Protein AF-A0A679IMG7-F1 (afdb_monomer_lite)

Structure (mmCIF, N/CA/C/O backbone):
data_AF-A0A679IMG7-F1
#
_entry.id   AF-A0A679IMG7-F1
#
loop_
_atom_site.group_PDB
_atom_site.id
_atom_site.type_symbol
_atom_site.label_atom_id
_atom_site.label_alt_id
_atom_site.label_comp_id
_atom_site.label_asym_id
_atom_site.label_entity_id
_atom_site.label_seq_id
_atom_site.pdbx_PDB_ins_code
_atom_site.Cartn_x
_atom_site.Cartn_y
_atom_site.Cartn_z
_atom_site.occupancy
_atom_site.B_iso_or_equiv
_atom_site.auth_seq_id
_atom_site.auth_comp_id
_atom_site.auth_asym_id
_atom_site.auth_atom_id
_atom_site.pdbx_PDB_model_num
ATOM 1 N N . MET A 1 1 ? 18.161 1.186 -13.857 1.00 84.81 1 MET A N 1
ATOM 2 C CA . MET A 1 1 ? 17.490 -0.126 -13.790 1.00 84.81 1 MET A CA 1
ATOM 3 C C . MET A 1 1 ? 18.039 -1.005 -14.910 1.00 84.81 1 MET A C 1
ATOM 5 O O . MET A 1 1 ? 18.479 -0.451 -15.910 1.00 84.81 1 MET A O 1
ATOM 9 N N . ASN A 1 2 ? 18.096 -2.322 -14.728 1.00 92.31 2 ASN A N 1
ATOM 10 C CA . ASN A 1 2 ? 18.381 -3.307 -15.783 1.00 92.31 2 ASN A CA 1
ATOM 11 C C . ASN A 1 2 ? 17.182 -4.264 -15.939 1.00 92.31 2 ASN A C 1
ATOM 13 O O . ASN A 1 2 ? 16.254 -4.187 -15.140 1.00 92.31 2 ASN A O 1
ATOM 17 N N . GLU A 1 3 ? 17.198 -5.162 -16.927 1.00 92.31 3 GLU A N 1
ATOM 18 C CA . GLU A 1 3 ? 16.069 -6.072 -17.211 1.00 92.31 3 GLU A CA 1
ATOM 19 C C . GLU A 1 3 ? 15.656 -6.924 -15.997 1.00 92.31 3 GLU A C 1
ATOM 21 O O . GLU A 1 3 ? 14.483 -6.960 -15.643 1.00 92.31 3 GLU A O 1
ATOM 26 N N . LEU A 1 4 ? 16.617 -7.523 -15.283 1.00 94.88 4 LEU A N 1
ATOM 27 C CA . LEU A 1 4 ? 16.330 -8.328 -14.087 1.00 94.88 4 LEU A CA 1
ATOM 28 C C . LEU A 1 4 ? 15.672 -7.498 -12.969 1.00 94.88 4 LEU A C 1
ATOM 30 O O . LEU A 1 4 ? 14.749 -7.954 -12.292 1.00 94.88 4 LEU A O 1
ATOM 34 N N . GLN A 1 5 ? 16.157 -6.271 -12.757 1.00 95.12 5 GLN A N 1
ATOM 35 C CA . GLN A 1 5 ? 15.570 -5.335 -11.797 1.00 95.12 5 GLN A CA 1
ATOM 36 C C . GLN A 1 5 ? 14.176 -4.885 -12.238 1.00 95.12 5 GLN A C 1
ATOM 38 O O . GLN A 1 5 ? 13.306 -4.733 -11.390 1.00 95.12 5 GLN A O 1
ATOM 43 N N . TYR A 1 6 ? 13.956 -4.695 -13.539 1.00 94.75 6 TYR A N 1
ATOM 44 C CA . TYR A 1 6 ? 12.657 -4.325 -14.092 1.00 94.75 6 TYR A CA 1
ATOM 45 C C . TYR A 1 6 ? 11.612 -5.413 -13.837 1.00 94.75 6 TYR A C 1
ATOM 47 O O . TYR A 1 6 ? 10.568 -5.125 -13.257 1.00 94.75 6 TYR A O 1
ATOM 55 N N . GLU A 1 7 ? 11.921 -6.672 -14.160 1.00 95.62 7 GLU A N 1
ATOM 56 C CA . GLU A 1 7 ? 11.038 -7.810 -13.870 1.00 95.62 7 GLU A CA 1
ATOM 57 C C . GLU A 1 7 ? 10.743 -7.933 -12.367 1.00 95.62 7 GLU A C 1
ATOM 59 O O . GLU A 1 7 ? 9.586 -8.055 -11.962 1.00 95.62 7 GLU A O 1
ATOM 64 N N . SER A 1 8 ? 11.774 -7.802 -11.525 1.00 97.19 8 SER A N 1
ATOM 65 C CA . SER A 1 8 ? 11.617 -7.846 -10.062 1.00 97.19 8 SER A CA 1
ATOM 66 C C . SER A 1 8 ? 10.718 -6.716 -9.541 1.00 97.19 8 SER A C 1
ATOM 68 O O . SER A 1 8 ? 9.901 -6.926 -8.643 1.00 97.19 8 SER A O 1
ATOM 70 N N . ASN A 1 9 ? 10.841 -5.516 -10.112 1.00 97.44 9 ASN A N 1
ATOM 71 C CA . ASN A 1 9 ? 10.031 -4.359 -9.746 1.00 97.44 9 ASN A CA 1
ATOM 72 C C . ASN A 1 9 ? 8.574 -4.501 -10.213 1.00 97.44 9 ASN A C 1
ATOM 74 O O . ASN A 1 9 ? 7.674 -4.050 -9.508 1.00 97.44 9 ASN A O 1
ATOM 78 N N . ILE A 1 10 ? 8.315 -5.167 -11.344 1.00 97.75 10 ILE A N 1
ATOM 79 C CA . ILE A 1 10 ? 6.951 -5.512 -11.777 1.00 97.75 10 ILE A CA 1
ATOM 80 C C . ILE A 1 10 ? 6.294 -6.475 -10.781 1.00 97.75 10 ILE A C 1
ATOM 82 O O . ILE A 1 10 ? 5.150 -6.257 -10.374 1.00 97.75 10 ILE A O 1
ATOM 86 N 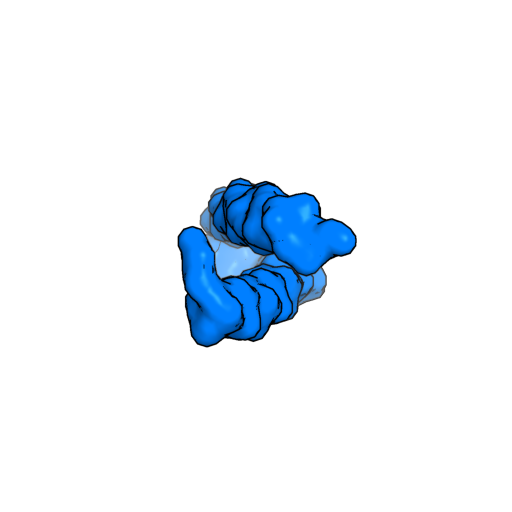N . GLU A 1 11 ? 7.012 -7.510 -10.335 1.00 98.19 11 GLU A N 1
ATOM 87 C CA . GLU A 1 11 ? 6.498 -8.423 -9.306 1.00 98.19 11 GLU A CA 1
ATOM 88 C C . GLU A 1 11 ? 6.237 -7.709 -7.975 1.00 98.19 11 GLU A C 1
ATOM 90 O O . GLU A 1 11 ? 5.223 -7.962 -7.317 1.00 98.19 11 GLU A O 1
ATOM 95 N N . LEU A 1 12 ? 7.144 -6.815 -7.568 1.00 98.25 12 LEU A N 1
ATOM 96 C CA . LEU A 1 12 ? 6.973 -6.005 -6.365 1.00 98.25 12 LEU A CA 1
ATOM 97 C C . LEU A 1 12 ? 5.733 -5.113 -6.472 1.00 98.25 12 LEU A C 1
ATOM 99 O O . LEU A 1 12 ? 4.931 -5.091 -5.543 1.00 98.25 12 LEU A O 1
ATOM 103 N N . LEU A 1 13 ? 5.532 -4.447 -7.612 1.00 98.50 13 LEU A N 1
ATOM 104 C CA . LEU A 1 13 ? 4.356 -3.614 -7.857 1.00 98.50 13 LEU A CA 1
ATOM 105 C C . LEU A 1 13 ? 3.052 -4.409 -7.703 1.00 98.50 13 LEU A C 1
ATOM 107 O O . LEU A 1 13 ? 2.098 -3.909 -7.107 1.00 98.50 13 LEU A O 1
ATOM 111 N N . GLY A 1 14 ? 3.015 -5.652 -8.194 1.00 98.38 14 GLY A N 1
ATOM 112 C CA . GLY A 1 14 ? 1.882 -6.557 -7.979 1.00 98.38 14 GLY A CA 1
ATOM 113 C C . GLY A 1 14 ? 1.610 -6.799 -6.492 1.00 98.38 14 GLY A C 1
ATOM 114 O O . GLY A 1 14 ? 0.504 -6.558 -6.019 1.00 98.38 14 GLY A O 1
ATOM 115 N N . LYS A 1 15 ? 2.646 -7.168 -5.728 1.00 98.56 15 LYS A N 1
ATOM 116 C CA . LYS A 1 15 ? 2.530 -7.423 -4.280 1.00 98.56 15 LYS A CA 1
ATOM 117 C C . LYS A 1 15 ? 2.065 -6.195 -3.494 1.00 98.56 15 LYS A C 1
ATOM 119 O O . LYS A 1 15 ? 1.270 -6.336 -2.568 1.00 98.56 15 LYS A O 1
ATOM 124 N N . LEU A 1 16 ? 2.560 -5.005 -3.841 1.00 98.56 16 LEU A N 1
ATOM 125 C CA . LEU A 1 16 ? 2.157 -3.760 -3.180 1.00 98.56 16 LEU A CA 1
ATOM 126 C C . LEU A 1 16 ? 0.685 -3.436 -3.458 1.00 98.56 16 LEU A C 1
ATOM 128 O O . LEU A 1 16 ? -0.034 -3.064 -2.536 1.00 98.56 16 LEU A O 1
ATOM 132 N N . ARG A 1 17 ? 0.212 -3.643 -4.693 1.00 98.50 17 ARG A N 1
ATOM 133 C CA . ARG A 1 17 ? -1.204 -3.458 -5.050 1.00 98.50 17 ARG A CA 1
ATOM 134 C C . ARG A 1 17 ? -2.121 -4.449 -4.342 1.00 98.50 17 ARG A C 1
ATOM 136 O O . ARG A 1 17 ? -3.156 -4.037 -3.831 1.00 98.50 17 ARG A O 1
ATOM 143 N N . ASP A 1 18 ? -1.721 -5.715 -4.253 1.00 98.62 18 ASP A N 1
ATOM 144 C CA . ASP A 1 18 ? -2.479 -6.727 -3.510 1.00 98.62 18 ASP A CA 1
ATOM 145 C C . ASP A 1 18 ? -2.577 -6.356 -2.020 1.00 98.62 18 ASP A C 1
ATOM 147 O O . ASP A 1 18 ? -3.637 -6.471 -1.400 1.00 98.62 18 ASP A O 1
ATOM 151 N N . LYS A 1 19 ? -1.474 -5.861 -1.441 1.00 98.38 19 LYS A N 1
ATOM 152 C CA . LYS A 1 19 ? -1.448 -5.381 -0.055 1.00 98.38 19 LYS A CA 1
ATOM 153 C C . LYS A 1 19 ? -2.357 -4.166 0.138 1.00 98.38 19 LYS A C 1
ATOM 155 O O . LYS A 1 19 ? -3.132 -4.146 1.093 1.00 98.38 19 LYS A O 1
ATOM 160 N N . LEU A 1 20 ? -2.277 -3.183 -0.757 1.00 98.62 20 LEU A N 1
ATOM 161 C CA . LEU A 1 20 ? -3.128 -1.996 -0.736 1.00 98.62 20 LEU A CA 1
ATOM 162 C C . LEU A 1 20 ? -4.611 -2.388 -0.792 1.00 98.62 20 LEU A C 1
ATOM 164 O O . LEU A 1 20 ? -5.386 -1.956 0.056 1.00 98.62 20 LEU A O 1
ATOM 168 N N . GLN A 1 21 ? -4.983 -3.285 -1.709 1.00 98.31 21 GLN A N 1
ATOM 169 C CA . GLN A 1 21 ? -6.352 -3.784 -1.812 1.00 98.31 21 GLN A CA 1
ATOM 170 C C . GLN A 1 21 ? -6.814 -4.447 -0.505 1.00 98.31 21 GLN A C 1
ATOM 172 O O . GLN A 1 21 ? -7.919 -4.187 -0.032 1.00 98.31 21 GLN A O 1
ATOM 177 N N . HIS A 1 22 ? -5.971 -5.274 0.120 1.00 98.25 22 HIS A N 1
ATOM 178 C CA . HIS A 1 22 ? -6.308 -5.889 1.404 1.00 98.25 22 HIS A CA 1
ATOM 179 C C . HIS A 1 22 ? -6.528 -4.850 2.515 1.00 98.25 22 HIS A C 1
ATOM 181 O O . HIS A 1 22 ? -7.479 -4.976 3.295 1.00 98.25 22 HIS A O 1
ATOM 187 N N . LEU A 1 23 ? -5.687 -3.814 2.580 1.00 98.38 23 LEU A N 1
ATOM 188 C CA . LEU A 1 23 ? -5.843 -2.734 3.553 1.00 98.38 23 LEU A CA 1
ATOM 189 C C . LEU A 1 23 ? -7.156 -1.974 3.349 1.00 98.38 23 LEU A C 1
ATOM 191 O O . LEU A 1 23 ? -7.871 -1.736 4.318 1.00 98.38 23 LEU A O 1
ATOM 195 N N . GLU A 1 24 ? -7.511 -1.649 2.109 1.00 97.56 24 GLU A N 1
ATOM 196 C CA . GLU A 1 24 ? -8.735 -0.906 1.795 1.00 97.56 24 GLU A CA 1
ATOM 197 C C . GLU A 1 24 ? -10.004 -1.739 2.014 1.00 97.56 24 GLU A C 1
ATOM 199 O O . GLU A 1 24 ? -10.971 -1.274 2.621 1.00 97.56 24 GLU A O 1
ATOM 204 N N . GLU A 1 25 ? -10.009 -2.989 1.550 1.00 97.75 25 GLU A N 1
ATOM 205 C CA . GLU A 1 25 ? -11.211 -3.825 1.551 1.00 97.75 25 GLU A CA 1
ATOM 206 C C . GLU A 1 25 ? -11.446 -4.538 2.888 1.00 97.75 25 GLU A C 1
ATOM 208 O O . GLU A 1 25 ? -12.593 -4.812 3.249 1.00 97.75 25 GLU A O 1
ATOM 213 N N . SER A 1 26 ? -10.380 -4.853 3.632 1.00 97.19 26 SER A N 1
ATOM 214 C CA . SER A 1 26 ? -10.466 -5.643 4.868 1.00 97.19 26 SER A CA 1
ATOM 215 C C . SER A 1 26 ? -10.108 -4.834 6.108 1.00 97.19 26 SER A C 1
ATOM 217 O O . SER A 1 26 ? -10.945 -4.699 7.008 1.00 97.19 26 S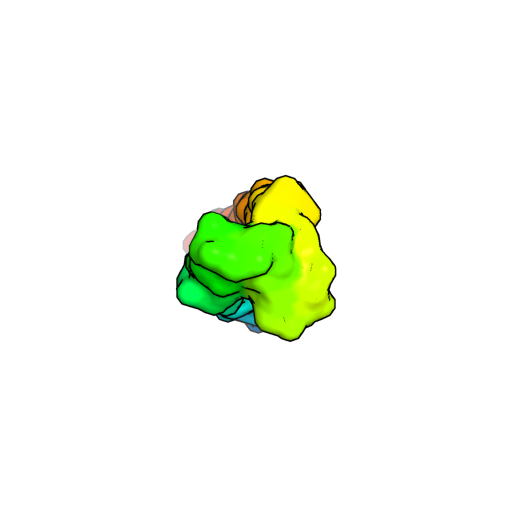ER A O 1
ATOM 219 N N . GLU A 1 27 ? -8.893 -4.287 6.178 1.00 98.31 27 GLU A N 1
ATOM 220 C CA . GLU A 1 27 ? -8.393 -3.654 7.406 1.00 98.31 27 GLU A CA 1
ATOM 221 C C . GLU A 1 27 ? -9.126 -2.351 7.712 1.00 98.31 27 GLU A C 1
ATOM 223 O O . GLU A 1 27 ? -9.629 -2.179 8.825 1.00 98.31 27 GLU A O 1
ATOM 228 N N . TYR A 1 28 ? -9.265 -1.479 6.712 1.00 98.06 28 TYR A N 1
ATOM 229 C CA . TYR A 1 28 ? -9.940 -0.192 6.827 1.00 98.06 28 TYR A CA 1
ATOM 230 C C . TYR A 1 28 ? -11.406 -0.389 7.186 1.00 98.06 28 TYR A C 1
ATOM 232 O O . TYR A 1 28 ? -11.888 0.188 8.158 1.00 98.06 28 TYR A O 1
ATOM 240 N N . MET A 1 29 ? -12.1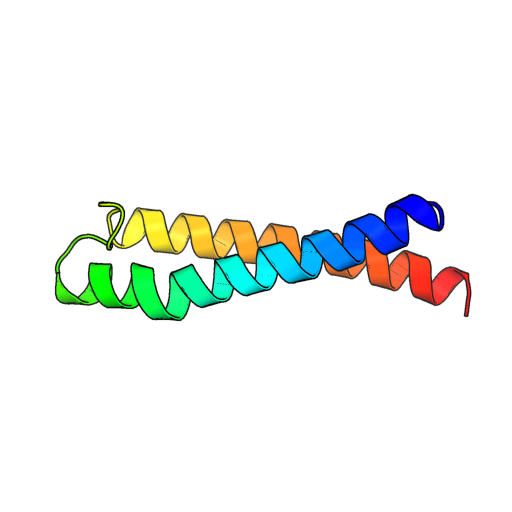09 -1.257 6.453 1.00 97.62 29 MET A N 1
ATOM 241 C CA . MET A 1 29 ? -13.520 -1.539 6.718 1.00 97.62 29 MET A CA 1
ATOM 242 C C . MET A 1 29 ? -13.719 -2.115 8.122 1.00 97.62 29 MET A C 1
ATOM 244 O O . MET A 1 29 ? -14.643 -1.719 8.836 1.00 97.62 29 MET A O 1
ATOM 248 N N . THR A 1 30 ? -12.829 -3.006 8.562 1.00 98.00 30 THR A N 1
ATOM 249 C CA . THR A 1 30 ? -12.893 -3.570 9.915 1.00 98.00 30 THR A CA 1
ATOM 250 C C . THR A 1 30 ? -12.644 -2.497 10.973 1.00 98.00 30 THR A C 1
ATOM 252 O O . THR A 1 30 ? -13.457 -2.366 11.891 1.00 98.00 30 THR A O 1
ATOM 255 N N . ALA A 1 31 ? -11.594 -1.687 10.820 1.00 98.06 31 ALA A N 1
ATOM 256 C CA . ALA A 1 31 ? -11.259 -0.608 11.745 1.00 98.06 31 ALA A CA 1
ATOM 257 C C . ALA A 1 31 ? -12.344 0.473 11.804 1.00 98.06 31 ALA A C 1
ATOM 259 O O . ALA A 1 31 ? -12.687 0.941 12.888 1.00 98.06 31 ALA A O 1
ATOM 260 N N . TYR A 1 32 ? -12.950 0.808 10.665 1.00 97.50 32 TYR A N 1
ATOM 261 C CA . TYR A 1 32 ? -14.031 1.783 10.572 1.00 97.50 32 TYR A CA 1
ATOM 262 C C . TYR A 1 32 ? -15.256 1.368 11.396 1.00 97.50 32 TYR A C 1
ATOM 264 O O . TYR A 1 32 ? -15.832 2.188 12.110 1.00 97.50 32 TYR A O 1
ATOM 272 N N . TYR A 1 33 ? -15.643 0.088 11.342 1.00 96.81 33 TYR A N 1
ATOM 273 C CA . TYR A 1 33 ? -16.820 -0.402 12.067 1.00 96.81 33 TYR A CA 1
ATOM 274 C C . TYR A 1 33 ? -16.534 -0.860 13.501 1.00 96.81 33 TYR A C 1
ATOM 276 O O . TYR A 1 33 ? -17.421 -0.768 14.351 1.00 96.81 33 TYR A O 1
ATOM 284 N N . LYS A 1 34 ? -15.339 -1.394 13.780 1.00 96.81 34 LYS A N 1
ATOM 285 C CA . LYS A 1 34 ? -15.003 -2.027 15.071 1.00 96.81 34 LYS A CA 1
ATOM 286 C C . LYS A 1 34 ? -14.033 -1.213 15.931 1.00 96.81 34 LYS A C 1
ATOM 288 O O . LYS A 1 34 ? -13.778 -1.601 17.067 1.00 96.81 34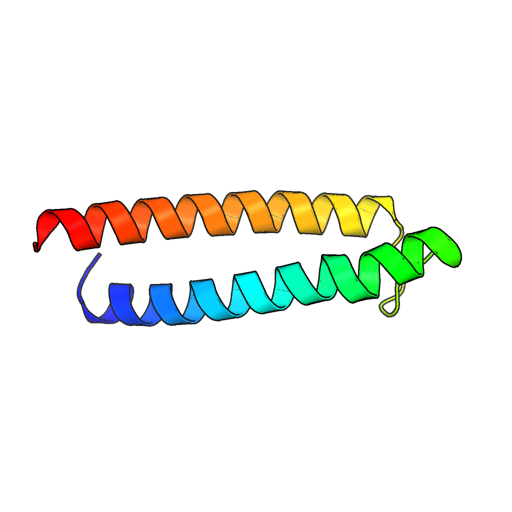 LYS A O 1
ATOM 293 N N . GLY A 1 35 ? -13.487 -0.116 15.409 1.00 95.06 35 GLY A N 1
ATOM 294 C CA . GLY A 1 35 ? -12.458 0.707 16.053 1.00 95.06 35 GLY A CA 1
ATOM 295 C C . GLY A 1 35 ? -11.026 0.199 15.848 1.00 95.06 35 GLY A C 1
ATOM 296 O O . GLY A 1 35 ? -10.093 0.987 15.973 1.00 95.06 35 GLY A O 1
ATOM 297 N N . TYR A 1 36 ? -10.861 -1.078 15.488 1.00 96.75 36 TYR A N 1
ATOM 298 C CA . TYR A 1 36 ? -9.576 -1.714 15.193 1.00 96.75 36 TYR A CA 1
ATOM 299 C C . TYR A 1 36 ? -9.693 -2.680 14.007 1.00 96.75 36 TYR A C 1
ATOM 301 O O . TYR A 1 36 ? -10.753 -3.277 13.801 1.00 96.75 36 TYR A O 1
ATOM 309 N N . SER A 1 37 ? -8.616 -2.820 13.236 1.00 97.50 37 SER A N 1
ATOM 310 C CA . SER A 1 37 ? -8.495 -3.712 12.082 1.00 97.50 37 SER A CA 1
ATOM 311 C C . SER A 1 37 ? -8.390 -5.187 12.499 1.00 97.50 37 SER A C 1
ATOM 313 O O . SER A 1 37 ? -8.393 -5.504 13.693 1.00 97.50 37 SER A O 1
ATOM 315 N N . ILE A 1 38 ? -8.288 -6.117 11.539 1.00 96.38 38 ILE A N 1
ATOM 316 C CA . ILE A 1 38 ? -8.118 -7.547 11.855 1.00 96.38 38 ILE A CA 1
ATOM 317 C C . ILE A 1 38 ? -6.781 -7.771 12.569 1.00 96.38 38 ILE A C 1
ATOM 319 O O . ILE A 1 38 ? -6.713 -8.563 13.509 1.00 96.38 38 ILE A O 1
ATOM 323 N N . ASN A 1 39 ? -5.747 -7.023 12.180 1.00 94.88 39 ASN A N 1
ATOM 324 C CA . ASN A 1 39 ? -4.424 -7.083 12.800 1.00 94.88 39 ASN A CA 1
ATOM 325 C C . ASN A 1 39 ? -4.283 -6.196 14.051 1.00 94.88 39 ASN A C 1
ATOM 327 O O . ASN A 1 39 ? -3.209 -6.141 14.646 1.00 94.88 39 ASN A O 1
ATOM 331 N N . GLY A 1 40 ? -5.363 -5.538 14.485 1.00 97.50 40 GLY A N 1
ATOM 332 C CA . GLY A 1 40 ? -5.385 -4.727 15.702 1.00 97.50 40 GLY A CA 1
ATOM 333 C C . GLY A 1 40 ? -4.885 -3.292 15.531 1.00 97.50 40 GLY A C 1
ATOM 334 O O . GLY A 1 40 ? -4.699 -2.614 16.538 1.00 97.50 40 GLY A O 1
ATOM 335 N N . ALA A 1 41 ? -4.702 -2.817 14.297 1.00 97.81 41 ALA A N 1
ATOM 336 C CA . ALA A 1 41 ? -4.367 -1.424 14.021 1.00 97.81 41 ALA A CA 1
ATOM 337 C C . ALA A 1 41 ? -5.596 -0.521 14.201 1.00 97.81 41 ALA A C 1
ATOM 339 O O . ALA A 1 41 ? -6.733 -0.928 13.955 1.00 97.81 41 ALA A O 1
ATOM 340 N N . THR A 1 42 ? -5.384 0.714 14.631 1.00 98.19 42 THR A N 1
ATOM 341 C CA . THR A 1 42 ? -6.417 1.754 14.651 1.00 98.19 42 THR A CA 1
ATOM 342 C C . THR A 1 42 ? -6.773 2.199 13.231 1.00 98.19 42 THR A C 1
ATOM 344 O O . THR A 1 42 ? -6.020 1.989 12.284 1.00 98.19 42 THR A O 1
ATOM 347 N N . LEU A 1 43 ? -7.923 2.864 13.071 1.00 97.88 43 LEU A N 1
ATOM 348 C CA . LEU A 1 43 ? -8.321 3.416 11.771 1.00 97.88 43 LEU A CA 1
ATOM 349 C C . LEU A 1 43 ? -7.290 4.406 11.204 1.00 97.88 43 LEU A C 1
ATOM 351 O O . LEU A 1 43 ? -7.138 4.477 9.990 1.00 97.88 43 LEU A O 1
ATOM 355 N N . GLU A 1 44 ? -6.617 5.173 12.065 1.00 98.25 44 GLU A N 1
ATOM 356 C CA . GLU A 1 44 ? -5.615 6.144 11.622 1.00 98.25 44 GLU A CA 1
ATOM 357 C C . GLU A 1 44 ? -4.343 5.450 11.136 1.00 98.25 44 GLU A C 1
ATOM 359 O O . GLU A 1 44 ? -3.898 5.725 10.031 1.00 98.25 44 GLU A O 1
ATOM 364 N N . GLU A 1 45 ? -3.842 4.462 11.880 1.00 98.44 45 GLU A N 1
ATOM 365 C CA . GLU A 1 45 ? -2.680 3.664 11.460 1.00 98.44 45 GLU A CA 1
ATOM 366 C C . GLU A 1 45 ? -2.930 2.953 10.120 1.00 98.44 45 GLU A C 1
ATOM 368 O O . GLU A 1 45 ? -2.054 2.926 9.261 1.00 98.44 45 GLU A O 1
ATOM 373 N N . VAL A 1 46 ? -4.146 2.434 9.893 1.00 98.38 46 VAL A N 1
ATOM 374 C CA . VAL A 1 46 ? -4.504 1.824 8.599 1.00 98.38 46 VAL A CA 1
ATOM 375 C C . VAL A 1 46 ? -4.496 2.855 7.466 1.00 98.38 46 VAL A C 1
ATOM 377 O O . VAL A 1 46 ? -4.066 2.538 6.360 1.00 98.38 46 VAL A O 1
ATOM 380 N N . LYS A 1 47 ? -4.963 4.087 7.707 1.00 98.38 47 LYS A N 1
ATOM 381 C CA . LYS A 1 47 ? -4.926 5.152 6.691 1.00 98.38 47 LYS A CA 1
ATOM 382 C C . LYS A 1 47 ? -3.503 5.593 6.381 1.00 98.38 47 LYS A C 1
ATOM 384 O O . LYS A 1 47 ? -3.178 5.738 5.209 1.00 98.38 47 LYS A O 1
ATOM 389 N N . GLU A 1 48 ? -2.677 5.776 7.407 1.00 98.56 48 GLU A N 1
ATOM 390 C CA . GLU A 1 48 ? -1.266 6.128 7.240 1.00 98.56 48 GLU A CA 1
ATOM 391 C C . GLU A 1 48 ? -0.534 5.059 6.415 1.00 98.56 48 GLU A C 1
ATOM 393 O O . GLU A 1 48 ? 0.219 5.391 5.502 1.00 98.56 48 GLU A O 1
ATOM 398 N N . GLU A 1 49 ? -0.800 3.773 6.670 1.00 98.25 49 GLU A N 1
ATOM 399 C CA . GLU A 1 49 ? -0.212 2.679 5.889 1.00 98.25 49 GLU A CA 1
ATOM 400 C C . GLU A 1 49 ? -0.702 2.670 4.431 1.00 98.25 49 GLU A C 1
ATOM 402 O O . GLU A 1 49 ? 0.087 2.433 3.515 1.00 98.25 49 GLU A O 1
ATOM 407 N N . ILE A 1 50 ? -1.988 2.956 4.197 1.00 98.50 50 ILE A N 1
ATOM 408 C CA . ILE A 1 50 ? -2.553 3.101 2.848 1.00 98.50 50 ILE A CA 1
ATOM 409 C C . ILE A 1 50 ? -1.875 4.253 2.094 1.00 98.50 50 ILE A C 1
ATOM 411 O O . ILE A 1 50 ? -1.469 4.070 0.947 1.00 98.50 50 ILE A O 1
ATOM 415 N N . GLU A 1 51 ? -1.730 5.423 2.721 1.00 98.56 51 GLU A N 1
ATOM 416 C CA . GLU A 1 51 ? -1.082 6.591 2.109 1.00 98.56 51 GLU A CA 1
ATOM 417 C C . GLU A 1 51 ? 0.377 6.297 1.741 1.00 98.56 51 GLU A C 1
ATOM 419 O O . GLU A 1 51 ? 0.782 6.548 0.605 1.00 98.56 51 GLU A O 1
ATOM 424 N N . GLN A 1 52 ? 1.134 5.672 2.646 1.00 98.25 52 GLN A N 1
ATOM 425 C CA . GLN A 1 52 ? 2.515 5.256 2.379 1.00 98.25 52 GLN A CA 1
ATOM 426 C C . GLN A 1 52 ? 2.599 4.279 1.200 1.00 98.25 52 GLN A C 1
ATOM 428 O O . GLN A 1 52 ? 3.429 4.447 0.308 1.00 98.25 52 GLN A O 1
ATOM 433 N N . LEU A 1 53 ? 1.708 3.285 1.144 1.00 98.31 53 LEU A N 1
ATOM 434 C CA . LEU A 1 53 ? 1.669 2.336 0.030 1.00 98.31 53 LEU A CA 1
ATOM 435 C C . LEU A 1 53 ? 1.328 3.003 -1.300 1.00 98.31 53 LEU A C 1
ATOM 437 O O . LEU A 1 53 ? 1.892 2.624 -2.326 1.00 98.31 53 LEU A O 1
ATOM 441 N N . TYR A 1 54 ? 0.432 3.989 -1.303 1.00 98.50 54 TYR A N 1
ATOM 442 C CA . TYR A 1 54 ? 0.144 4.768 -2.503 1.00 98.50 54 TYR A CA 1
ATOM 443 C C . TYR A 1 54 ? 1.379 5.520 -3.007 1.00 98.50 54 TYR A C 1
ATOM 445 O O . TYR A 1 54 ? 1.636 5.520 -4.213 1.00 98.50 54 TYR A O 1
ATOM 453 N N . GLU A 1 55 ? 2.148 6.142 -2.113 1.00 98.44 55 GLU A N 1
ATOM 454 C CA . GLU A 1 55 ? 3.401 6.818 -2.468 1.00 98.44 55 GLU A CA 1
ATOM 455 C C . GLU A 1 55 ? 4.425 5.829 -3.043 1.00 98.44 55 GLU A C 1
ATOM 457 O O . GLU A 1 55 ? 4.908 6.034 -4.159 1.00 98.44 55 GLU A O 1
ATOM 462 N N . GLU A 1 56 ? 4.667 4.705 -2.362 1.00 98.31 56 GLU A N 1
ATOM 463 C CA . GLU A 1 56 ? 5.592 3.658 -2.821 1.00 98.31 56 GLU A CA 1
ATOM 464 C C . GLU A 1 56 ? 5.203 3.094 -4.198 1.00 98.31 56 GLU A C 1
ATOM 466 O O . GLU A 1 56 ? 6.051 2.920 -5.079 1.00 98.31 56 GLU A O 1
ATOM 471 N N . ILE A 1 57 ? 3.910 2.824 -4.408 1.00 98.62 57 ILE A N 1
ATOM 472 C CA . ILE A 1 57 ? 3.379 2.336 -5.685 1.00 98.62 57 ILE A CA 1
ATOM 473 C C . ILE A 1 57 ? 3.613 3.369 -6.790 1.00 98.62 57 ILE A C 1
ATOM 475 O O . ILE A 1 57 ? 4.096 3.004 -7.864 1.00 98.62 57 ILE A O 1
ATOM 479 N N . ASN A 1 58 ? 3.316 4.647 -6.540 1.00 98.38 58 ASN A N 1
ATOM 480 C CA . ASN A 1 58 ? 3.493 5.712 -7.528 1.00 98.38 58 ASN A CA 1
ATOM 481 C C . ASN A 1 58 ? 4.967 5.913 -7.910 1.00 98.38 58 ASN A C 1
ATOM 483 O O . ASN A 1 58 ? 5.286 6.064 -9.095 1.00 98.38 58 ASN A O 1
ATOM 487 N N . GLU A 1 59 ? 5.876 5.885 -6.935 1.00 98.06 59 GLU A N 1
ATOM 488 C CA .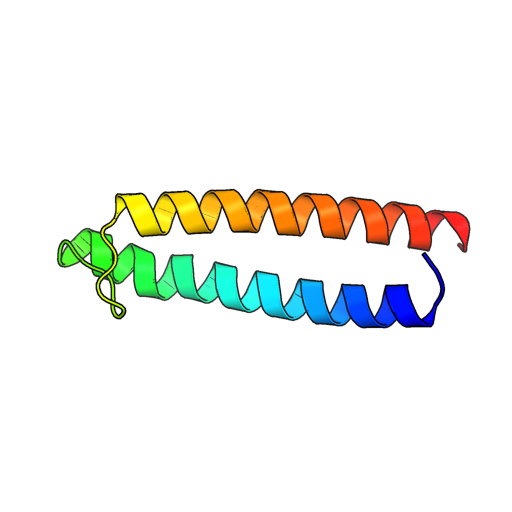 GLU A 1 59 ? 7.314 5.972 -7.194 1.00 98.06 59 GLU A CA 1
ATOM 489 C C . GLU A 1 59 ? 7.801 4.788 -8.033 1.00 98.06 59 GLU A C 1
ATOM 491 O O . GLU A 1 59 ? 8.508 4.975 -9.028 1.00 98.06 59 GLU A O 1
ATOM 496 N N . LEU A 1 60 ? 7.385 3.569 -7.678 1.00 98.06 60 LEU A N 1
ATOM 497 C CA . LEU A 1 60 ? 7.767 2.360 -8.400 1.00 98.06 60 LEU A CA 1
ATOM 498 C C . LEU A 1 60 ? 7.219 2.355 -9.832 1.00 98.06 60 LEU A C 1
ATOM 500 O O . LEU A 1 60 ? 7.944 2.002 -10.763 1.00 98.06 60 LEU A O 1
ATOM 504 N N . GLN A 1 61 ? 5.969 2.785 -10.024 1.00 97.94 61 GLN A N 1
ATOM 505 C CA . GLN A 1 61 ? 5.370 2.942 -11.350 1.00 97.94 61 GLN A CA 1
ATOM 506 C C . GLN A 1 61 ? 6.132 3.956 -12.196 1.00 97.94 61 GLN A C 1
ATOM 508 O O . GLN A 1 61 ? 6.456 3.650 -13.337 1.00 97.94 61 GLN A O 1
ATOM 513 N N . THR A 1 62 ? 6.496 5.108 -11.628 1.00 96.81 62 THR A N 1
ATOM 514 C CA . THR A 1 62 ? 7.285 6.126 -12.339 1.00 96.81 62 THR A CA 1
ATOM 515 C C . THR A 1 62 ? 8.623 5.550 -12.809 1.00 96.81 62 THR A C 1
ATOM 517 O O . THR A 1 62 ? 8.998 5.702 -13.968 1.00 96.81 62 THR A O 1
ATOM 520 N N . GLN A 1 63 ? 9.321 4.807 -11.943 1.00 95.81 63 GLN A N 1
ATOM 521 C CA . GLN A 1 63 ? 10.590 4.164 -12.300 1.00 95.81 63 GLN A CA 1
ATOM 522 C C . GLN A 1 63 ? 10.435 3.103 -13.401 1.00 95.81 63 GLN A C 1
ATOM 524 O O . GLN A 1 63 ? 11.319 2.959 -14.251 1.00 95.81 63 GLN A O 1
ATOM 529 N N . LEU A 1 64 ? 9.345 2.332 -13.364 1.00 96.06 64 LEU A N 1
ATOM 530 C CA . LEU A 1 64 ? 9.030 1.317 -14.368 1.00 96.06 64 LEU A CA 1
ATOM 531 C C . LEU A 1 64 ? 8.661 1.954 -15.711 1.00 96.06 64 LEU A C 1
ATOM 533 O O . LEU A 1 64 ? 9.152 1.499 -16.743 1.00 96.06 64 LEU A O 1
ATOM 537 N N . ASP A 1 65 ? 7.852 3.011 -15.705 1.00 95.00 65 ASP A N 1
ATOM 538 C CA . ASP A 1 65 ? 7.443 3.736 -16.908 1.00 95.00 65 ASP A CA 1
ATOM 539 C C . ASP A 1 65 ? 8.647 4.422 -17.564 1.00 95.00 65 ASP A C 1
ATOM 541 O O . ASP A 1 65 ? 8.867 4.273 -18.767 1.00 95.00 65 ASP A O 1
ATOM 545 N N . ASP A 1 66 ? 9.491 5.096 -16.776 1.00 93.75 66 ASP A N 1
ATOM 546 C CA . ASP A 1 66 ? 10.731 5.707 -17.259 1.00 93.75 66 ASP A CA 1
ATOM 547 C C . ASP A 1 66 ? 11.650 4.668 -17.906 1.00 93.75 66 ASP A C 1
ATOM 549 O O . ASP A 1 66 ? 12.232 4.912 -18.965 1.00 93.75 66 ASP A O 1
ATOM 553 N N . PHE A 1 67 ? 11.789 3.484 -17.303 1.00 92.81 67 PHE A N 1
ATOM 554 C CA . PHE A 1 67 ? 12.574 2.417 -17.910 1.00 92.81 67 PHE A CA 1
ATOM 555 C C . PHE A 1 67 ? 11.900 1.880 -19.179 1.00 92.81 67 PHE A C 1
ATOM 557 O O . PHE A 1 67 ? 12.538 1.865 -20.222 1.00 92.81 67 PHE A O 1
ATOM 564 N N . GLY A 1 68 ? 10.618 1.510 -19.146 1.00 87.06 68 GLY A N 1
ATOM 565 C CA . GLY A 1 68 ? 9.908 0.947 -20.303 1.00 87.06 68 GLY A CA 1
ATOM 566 C C . GLY A 1 68 ? 9.885 1.873 -21.527 1.00 87.06 68 GLY A C 1
ATOM 567 O O . GLY A 1 68 ? 10.026 1.409 -22.660 1.00 87.06 68 GLY A O 1
ATOM 568 N N . ASN A 1 69 ? 9.795 3.187 -21.303 1.00 86.94 69 ASN A N 1
ATOM 569 C CA . ASN A 1 69 ? 9.819 4.199 -22.361 1.00 86.94 69 ASN A CA 1
ATOM 570 C C . ASN A 1 69 ? 11.209 4.394 -22.987 1.00 86.94 69 ASN A C 1
ATOM 572 O O . ASN A 1 69 ? 11.304 4.745 -24.158 1.00 86.94 69 ASN A O 1
ATOM 576 N N . ASN A 1 70 ? 12.291 4.163 -22.237 1.00 75.62 70 ASN A N 1
ATOM 577 C CA . ASN A 1 70 ? 13.661 4.301 -22.746 1.00 75.62 70 ASN A CA 1
ATOM 578 C C . ASN A 1 70 ? 14.107 3.126 -23.641 1.00 75.62 70 ASN A C 1
ATOM 580 O O . ASN A 1 70 ? 15.151 3.222 -24.287 1.00 75.62 70 ASN A O 1
ATOM 584 N N . TYR A 1 71 ? 13.342 2.030 -23.670 1.00 64.19 71 TYR A N 1
ATOM 585 C CA . TYR A 1 71 ? 13.632 0.821 -24.452 1.00 64.19 71 TYR A CA 1
ATOM 586 C C . TYR A 1 71 ? 12.490 0.433 -25.419 1.00 64.19 71 TYR A C 1
ATOM 588 O O . TYR A 1 71 ? 12.537 -0.658 -25.991 1.00 64.19 71 TYR A O 1
ATOM 596 N N . SER A 1 72 ? 11.489 1.309 -25.608 1.00 58.97 72 SER A N 1
ATOM 597 C CA . SER A 1 72 ? 10.452 1.213 -26.659 1.00 58.97 72 SER A CA 1
ATOM 598 C C . SER A 1 72 ? 10.885 1.910 -27.947 1.00 58.97 72 SER A C 1
ATOM 600 O O . SER A 1 72 ? 10.516 1.404 -29.031 1.00 58.97 72 SER A O 1
#

Radius of gyration: 15.29 Å; chains: 1; bounding box: 35×15×43 Å

pLDDT: mean 95.56, std 6.82, range [58.97, 98.62]

Secondary structure (DSSP, 8-state):
--HHHHHHHHHHHHHHHHHHHHIIIIIIHHHHHHSB-TTS-BHHHHHHHHHHHHHHHHHHHHHHHHHHHHT-

Organism: NCBI:txid1805431

Foldseek 3Di:
DDPVVLVVLVVVLVVLVVVLCCLVV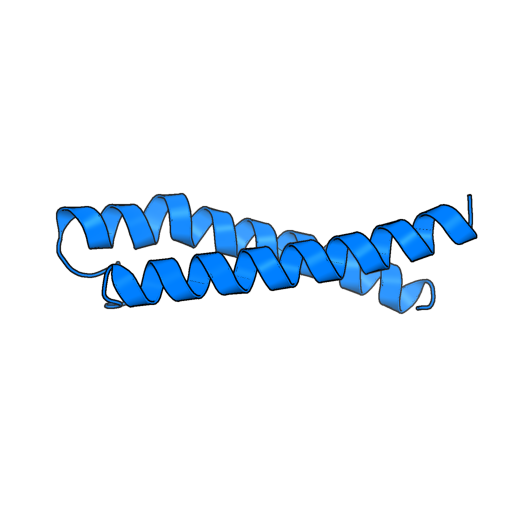FQLVCCVVPQGGPVGHGNVRSVVSNVVSVVVSVVSVVVNVVVVVVVD

Sequence (72 aa):
MNELQYESNIELLGKLRDKLQHLEESEYMTAYYKGYSINGATLEEVKEEIEQLYEEINELQTQLDDFGNNYS